Protein AF-A0A962D936-F1 (afdb_monomer_lite)

Foldseek 3Di:
DDDDDDDPPDPPVPPPPPPPPPPPPVQDAAKEKEDADQPPDDFPPVPVVDNWWWKWKDKQRDIDIHTNVDIDMDIPHRQPDKIKIWIDIPPHTDDIDIDHNVVQVARYWYWYQDRVVSDIDIHHDPVVVVPD

Structure (mmCIF, N/CA/C/O backbone):
data_AF-A0A962D936-F1
#
_entry.id   AF-A0A962D936-F1
#
loop_
_atom_site.group_PDB
_atom_site.id
_atom_site.type_symbol
_atom_site.label_atom_id
_atom_site.label_alt_id
_atom_site.label_comp_id
_atom_site.label_asym_id
_atom_site.label_entity_id
_atom_site.label_seq_id
_atom_site.pdbx_PDB_ins_code
_atom_site.Cartn_x
_atom_site.Cartn_y
_atom_site.Cartn_z
_atom_site.occupancy
_atom_site.B_iso_or_equiv
_atom_site.auth_seq_id
_atom_site.auth_comp_id
_atom_site.auth_asym_id
_atom_site.auth_atom_id
_atom_site.pdbx_PDB_model_num
ATOM 1 N N . MET A 1 1 ? 57.117 -52.943 -24.758 1.00 33.81 1 MET A N 1
ATOM 2 C CA . MET A 1 1 ? 57.349 -51.601 -24.177 1.00 33.81 1 MET A CA 1
ATOM 3 C C . MET A 1 1 ? 56.435 -50.606 -24.881 1.00 33.81 1 MET A C 1
ATOM 5 O O . MET A 1 1 ? 56.462 -50.616 -26.096 1.00 33.81 1 MET A O 1
ATOM 9 N N . ARG A 1 2 ? 55.660 -49.818 -24.106 1.00 40.28 2 ARG A N 1
ATOM 10 C CA . ARG A 1 2 ? 55.364 -48.369 -24.265 1.00 40.28 2 ARG A CA 1
ATOM 11 C C . ARG A 1 2 ? 54.929 -47.898 -25.682 1.00 40.28 2 ARG A C 1
ATOM 13 O O . ARG A 1 2 ? 55.669 -48.066 -26.628 1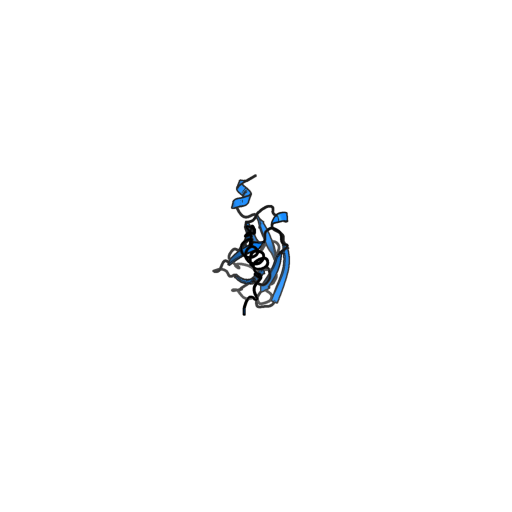.00 40.28 2 ARG A O 1
ATOM 20 N N . VAL A 1 3 ? 53.808 -47.217 -25.925 1.00 44.19 3 VAL A N 1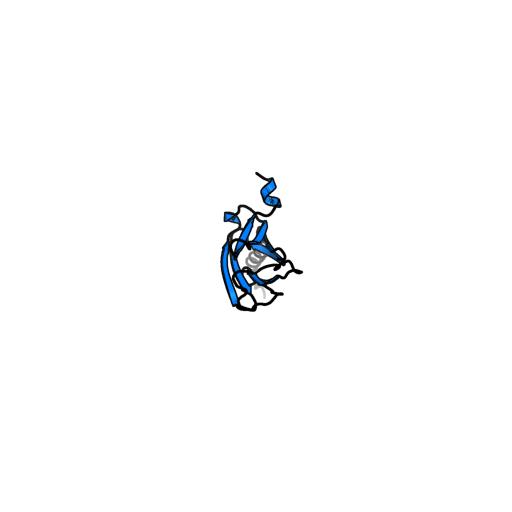
ATOM 21 C CA . VAL A 1 3 ? 53.207 -46.096 -25.185 1.00 44.19 3 VAL A CA 1
ATOM 22 C C . VAL A 1 3 ? 51.729 -45.970 -25.589 1.00 44.19 3 VAL A C 1
ATOM 24 O O . VAL A 1 3 ? 51.406 -45.673 -26.735 1.00 44.19 3 VAL A O 1
ATOM 27 N N . LEU A 1 4 ? 50.841 -46.133 -24.611 1.00 47.59 4 LEU A N 1
ATOM 28 C CA . LEU A 1 4 ? 49.512 -45.526 -24.586 1.00 47.59 4 LEU A CA 1
ATOM 29 C C . LEU A 1 4 ? 49.702 -44.036 -24.257 1.00 47.59 4 LEU A C 1
ATOM 31 O O . LEU A 1 4 ? 50.411 -43.759 -23.290 1.00 47.59 4 LEU A O 1
ATOM 35 N N . ARG A 1 5 ? 49.084 -43.118 -25.017 1.00 47.75 5 ARG A N 1
ATOM 36 C CA . ARG A 1 5 ? 48.588 -41.778 -24.603 1.00 47.75 5 ARG A CA 1
ATOM 37 C C . ARG A 1 5 ? 48.536 -40.831 -25.807 1.00 47.75 5 ARG A C 1
ATOM 39 O O . ARG A 1 5 ? 49.531 -40.208 -26.159 1.00 47.75 5 ARG A O 1
ATOM 46 N N . LYS A 1 6 ? 47.343 -40.640 -26.373 1.00 46.69 6 LYS A N 1
ATOM 47 C CA . LYS A 1 6 ? 46.984 -39.382 -27.042 1.00 46.69 6 LYS A CA 1
ATOM 48 C C . LYS A 1 6 ? 45.801 -38.751 -26.314 1.00 46.69 6 LYS A C 1
ATOM 50 O O . LYS A 1 6 ? 44.644 -39.022 -26.586 1.00 46.69 6 LYS A O 1
ATOM 55 N N . VAL A 1 7 ? 46.195 -38.018 -25.278 1.00 53.75 7 VAL A N 1
ATOM 56 C CA . VAL A 1 7 ? 45.697 -36.708 -24.854 1.00 53.75 7 VAL A CA 1
ATOM 57 C C . VAL A 1 7 ? 44.197 -36.437 -25.071 1.00 53.75 7 VAL A C 1
ATOM 59 O O . VAL A 1 7 ? 43.780 -35.842 -26.060 1.00 53.75 7 VAL A O 1
ATOM 62 N N . PHE A 1 8 ? 43.406 -36.788 -24.058 1.00 47.53 8 PHE A N 1
ATOM 63 C CA . PHE A 1 8 ? 42.166 -36.094 -23.708 1.00 47.53 8 PHE A CA 1
ATOM 64 C C . PHE A 1 8 ? 42.509 -34.654 -23.260 1.00 47.53 8 PHE A C 1
ATOM 66 O O . PHE A 1 8 ? 42.640 -34.398 -22.070 1.00 47.53 8 PHE A O 1
ATOM 73 N N . SER A 1 9 ? 42.697 -33.715 -24.192 1.00 51.12 9 SER A N 1
ATOM 74 C CA . SER A 1 9 ? 42.880 -32.277 -23.880 1.00 51.12 9 SER A CA 1
ATOM 75 C C . SER A 1 9 ? 42.142 -31.382 -24.874 1.00 51.12 9 SER A C 1
ATOM 77 O O . SER A 1 9 ? 42.709 -30.448 -25.425 1.00 51.12 9 SER A O 1
ATOM 79 N N . GLY A 1 10 ? 40.874 -31.685 -25.146 1.00 46.75 10 GLY A N 1
ATOM 80 C CA . GLY A 1 10 ? 40.033 -30.834 -25.999 1.00 46.75 10 GLY A CA 1
ATOM 81 C C . GLY A 1 10 ? 38.679 -30.465 -25.399 1.00 46.75 10 GLY A C 1
ATOM 82 O O . GLY A 1 10 ? 38.027 -29.566 -25.909 1.00 46.75 10 GLY A O 1
ATOM 83 N N . LEU A 1 11 ? 38.249 -31.133 -24.322 1.00 47.03 11 LEU A N 1
ATOM 84 C CA . LEU A 1 11 ? 36.858 -31.069 -23.850 1.00 47.03 11 LEU A CA 1
ATOM 85 C C . LEU A 1 11 ? 36.689 -30.497 -22.433 1.00 47.03 11 LEU A C 1
ATOM 87 O O . LEU A 1 11 ? 35.605 -30.562 -21.869 1.00 47.03 11 LEU A O 1
ATOM 91 N N . VAL A 1 12 ? 37.759 -29.951 -21.848 1.00 48.88 12 VAL A N 1
ATOM 92 C CA . VAL A 1 12 ? 37.726 -29.331 -20.507 1.00 48.88 12 VAL A CA 1
ATOM 93 C C . VAL A 1 12 ? 37.742 -27.798 -20.588 1.00 48.88 12 VAL A C 1
ATOM 95 O O . VAL A 1 12 ? 37.403 -27.125 -19.622 1.00 48.88 12 VAL A O 1
ATOM 98 N N . PHE A 1 13 ? 38.044 -27.218 -21.756 1.00 44.31 13 PHE A N 1
ATOM 99 C CA . PHE A 1 13 ? 38.105 -25.759 -21.916 1.00 44.31 13 PHE A CA 1
ATOM 100 C C . PHE A 1 13 ? 36.760 -25.092 -22.250 1.00 44.31 13 PHE A C 1
ATOM 102 O O . PHE A 1 13 ? 36.647 -23.875 -22.156 1.00 44.31 13 PHE A O 1
ATOM 109 N N . THR A 1 14 ? 35.723 -25.862 -22.588 1.00 47.19 14 THR A N 1
ATOM 110 C CA . THR A 1 14 ? 34.397 -25.332 -22.964 1.00 47.19 14 THR A CA 1
ATOM 111 C C . THR A 1 14 ? 33.375 -25.309 -21.826 1.00 47.19 14 THR A C 1
ATOM 113 O O . THR A 1 14 ? 32.265 -24.831 -22.035 1.00 47.19 14 THR A O 1
ATOM 116 N N . LEU A 1 15 ? 33.722 -25.782 -20.620 1.00 46.81 15 LEU A N 1
ATOM 117 C CA . LEU A 1 15 ? 32.785 -25.841 -19.485 1.00 46.81 15 LEU A CA 1
ATOM 118 C C . LEU A 1 15 ? 32.962 -24.727 -18.436 1.00 46.81 15 LEU A C 1
ATOM 120 O O . LEU A 1 15 ? 32.196 -24.668 -17.481 1.00 46.81 15 LEU A O 1
ATOM 124 N N . LEU A 1 16 ? 33.944 -23.833 -18.599 1.00 45.34 16 LEU A N 1
ATOM 125 C CA . LEU A 1 16 ? 34.343 -22.854 -17.571 1.0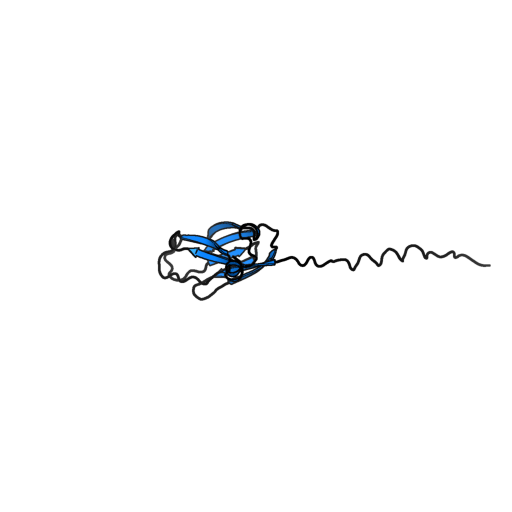0 45.34 16 LEU A CA 1
ATOM 126 C C . LEU A 1 16 ? 33.969 -21.393 -17.891 1.00 45.34 16 LEU A C 1
ATOM 128 O O . LEU A 1 16 ? 34.440 -20.478 -17.226 1.00 45.34 16 LEU A O 1
ATOM 132 N N . LEU A 1 17 ? 33.098 -21.165 -18.881 1.00 49.22 17 LEU A N 1
ATOM 133 C CA . LEU A 1 17 ? 32.670 -19.824 -19.322 1.00 49.22 17 LEU A CA 1
ATOM 134 C C . LEU A 1 17 ? 31.155 -19.563 -19.207 1.00 49.22 17 LEU A C 1
ATOM 136 O O . LEU A 1 17 ? 30.671 -18.557 -19.714 1.00 49.22 17 LEU A O 1
ATOM 140 N N . ILE A 1 18 ? 30.398 -20.420 -18.510 1.00 52.81 18 ILE A N 1
ATOM 141 C CA . ILE A 1 18 ? 28.939 -20.245 -18.312 1.00 52.81 18 ILE A CA 1
ATOM 142 C C . ILE A 1 18 ? 28.603 -19.662 -16.919 1.00 52.81 18 ILE A C 1
ATOM 144 O O . ILE A 1 18 ? 27.442 -19.473 -16.580 1.00 52.81 18 ILE A O 1
ATOM 148 N N . CYS A 1 19 ? 29.597 -19.291 -16.104 1.00 47.78 19 CYS A N 1
ATOM 149 C CA . CYS A 1 19 ? 29.350 -18.873 -14.714 1.00 47.78 19 CYS A CA 1
ATOM 150 C C . CYS A 1 19 ? 29.316 -17.356 -14.449 1.00 47.78 19 CYS A C 1
ATOM 152 O O . CYS A 1 19 ? 29.156 -16.978 -13.295 1.00 47.78 19 CYS A O 1
ATOM 154 N N . CYS A 1 20 ? 29.442 -16.476 -15.452 1.00 46.53 20 CYS A N 1
ATOM 155 C CA . CYS A 1 20 ? 29.573 -15.028 -15.185 1.00 46.53 20 CYS A CA 1
ATOM 156 C C . CYS A 1 20 ? 28.612 -14.107 -15.946 1.00 46.53 20 CYS A C 1
ATOM 158 O O . CYS A 1 20 ? 28.785 -12.895 -15.895 1.00 46.53 20 CYS A O 1
ATOM 160 N N . ASN A 1 21 ? 27.573 -14.639 -16.593 1.00 43.66 21 ASN A N 1
ATOM 161 C CA . ASN A 1 21 ? 26.528 -13.808 -17.198 1.00 43.66 21 ASN A CA 1
ATOM 162 C C . ASN A 1 21 ? 25.213 -13.890 -16.419 1.00 43.66 21 ASN A C 1
ATOM 164 O O . ASN A 1 21 ? 24.135 -13.880 -17.005 1.00 43.66 21 ASN A O 1
ATOM 168 N N . SER A 1 22 ? 25.270 -13.893 -15.086 1.00 48.97 22 SER A N 1
ATOM 169 C CA . SER A 1 22 ? 24.230 -13.188 -14.339 1.00 48.97 22 SER A CA 1
ATOM 170 C C . SER A 1 22 ? 24.474 -11.699 -14.567 1.00 48.97 22 SER A C 1
ATOM 172 O O . SER A 1 22 ? 25.048 -11.004 -13.729 1.00 48.97 22 SER A O 1
ATOM 174 N N . VAL A 1 23 ? 24.092 -11.233 -15.760 1.00 48.91 23 VAL A N 1
ATOM 175 C CA . VAL A 1 23 ? 23.732 -9.839 -15.972 1.00 48.91 23 VAL A CA 1
ATOM 176 C C . VAL A 1 23 ? 22.700 -9.588 -14.887 1.00 48.91 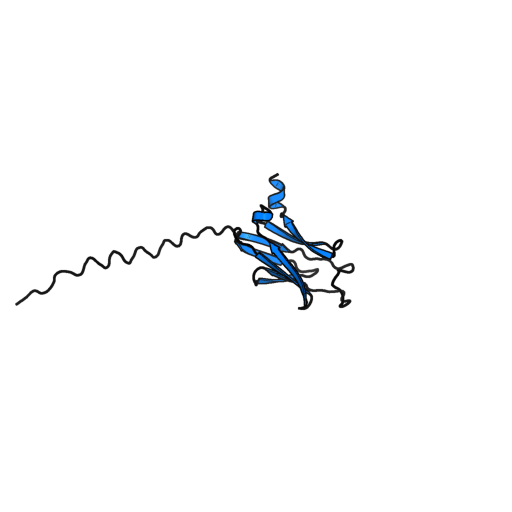23 VAL A C 1
ATOM 178 O O . VAL A 1 23 ? 21.585 -10.100 -14.969 1.00 48.91 23 VAL A O 1
ATOM 181 N N . TYR A 1 24 ? 23.106 -8.910 -13.813 1.00 44.38 24 TYR A N 1
ATOM 182 C CA . TYR A 1 24 ? 22.163 -8.205 -12.969 1.00 44.38 24 TYR A CA 1
ATOM 183 C C . TYR A 1 24 ? 21.425 -7.300 -13.949 1.00 44.38 24 TYR A C 1
ATOM 185 O O . TYR A 1 24 ? 21.930 -6.250 -14.345 1.00 44.38 24 TYR A O 1
ATOM 193 N N . ALA A 1 25 ? 20.272 -7.762 -14.438 1.00 44.09 25 ALA A N 1
ATOM 194 C CA . ALA A 1 25 ? 19.245 -6.842 -14.843 1.00 44.09 25 ALA A CA 1
ATOM 195 C C . ALA A 1 25 ? 19.114 -5.945 -13.618 1.00 44.09 25 ALA A C 1
ATOM 197 O O . ALA A 1 25 ? 18.850 -6.436 -12.519 1.00 44.09 25 ALA A O 1
ATOM 198 N N . ASP A 1 26 ? 19.480 -4.676 -13.775 1.00 52.03 26 ASP A N 1
ATOM 199 C CA . ASP A 1 26 ? 19.128 -3.645 -12.818 1.00 52.03 26 ASP A CA 1
ATOM 200 C C . ASP A 1 26 ? 17.601 -3.646 -12.824 1.00 52.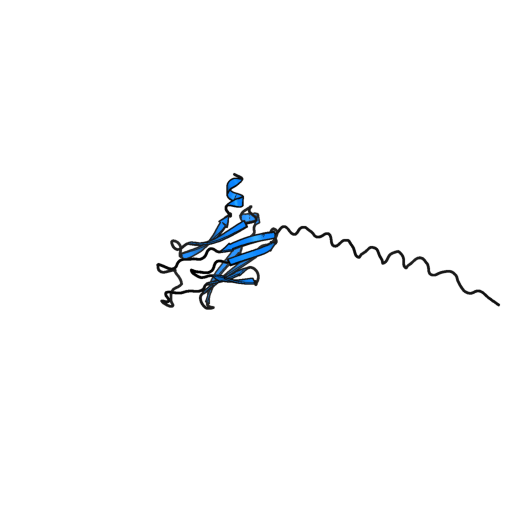03 26 ASP A C 1
ATOM 202 O O . ASP A 1 26 ? 16.964 -2.990 -13.653 1.00 52.03 26 ASP A O 1
ATOM 206 N N . ASP A 1 27 ? 17.027 -4.565 -12.042 1.00 62.47 27 ASP A N 1
ATOM 207 C CA . ASP A 1 27 ? 15.604 -4.785 -11.926 1.00 62.47 27 ASP A CA 1
ATOM 208 C C . ASP A 1 27 ? 15.113 -3.490 -11.324 1.00 62.47 27 ASP A C 1
ATOM 210 O O . ASP A 1 27 ? 15.201 -3.259 -10.117 1.00 62.47 27 ASP A O 1
ATOM 214 N N . LYS A 1 28 ? 14.697 -2.576 -12.201 1.00 87.56 28 LYS A N 1
ATOM 215 C CA . LYS A 1 28 ? 14.213 -1.284 -11.763 1.00 87.56 28 LYS A CA 1
ATOM 216 C C . LYS A 1 28 ? 13.060 -1.588 -10.829 1.00 87.56 28 LYS A C 1
ATOM 218 O O . LYS A 1 28 ? 12.087 -2.247 -11.212 1.00 87.56 28 LYS A O 1
ATOM 223 N N . THR A 1 29 ? 13.208 -1.144 -9.591 1.00 94.19 29 THR A N 1
ATOM 224 C CA . THR A 1 29 ? 12.231 -1.384 -8.542 1.00 94.19 29 THR A CA 1
ATOM 225 C C . THR A 1 29 ? 11.599 -0.079 -8.104 1.00 94.19 29 THR A C 1
ATOM 227 O O . THR A 1 29 ? 12.183 1.001 -8.202 1.00 94.19 29 THR A O 1
ATOM 230 N N . GLY A 1 30 ? 10.360 -0.193 -7.653 1.00 94.44 30 GLY A N 1
ATOM 231 C CA . GLY A 1 30 ? 9.587 0.887 -7.090 1.00 94.44 30 GLY A CA 1
ATOM 232 C C . GLY A 1 30 ? 9.392 0.734 -5.592 1.00 94.44 30 GLY A C 1
ATOM 233 O O . GLY A 1 30 ? 9.798 -0.246 -4.955 1.00 94.44 30 GLY A O 1
ATOM 234 N N . SER A 1 31 ? 8.761 1.749 -5.021 1.00 96.19 31 SER A N 1
ATOM 235 C CA . SER A 1 31 ? 8.346 1.780 -3.626 1.00 96.19 31 SER A CA 1
ATOM 236 C C . SER A 1 31 ? 6.888 2.204 -3.513 1.00 96.19 31 SER A C 1
ATOM 238 O O . SER A 1 31 ? 6.442 3.092 -4.239 1.00 96.19 31 SER A O 1
ATOM 240 N N . VAL A 1 32 ? 6.175 1.601 -2.565 1.00 97.00 32 VAL A N 1
ATOM 241 C CA . VAL A 1 32 ? 4.867 2.076 -2.102 1.00 97.00 32 VAL A CA 1
ATOM 242 C C . VAL A 1 32 ? 5.021 2.509 -0.652 1.00 97.00 32 VAL A C 1
ATOM 244 O O . VAL A 1 32 ? 5.410 1.711 0.203 1.00 97.00 32 VAL A O 1
ATOM 247 N N . TYR A 1 33 ? 4.744 3.776 -0.388 1.00 95.38 33 TYR A N 1
ATOM 248 C CA . TYR A 1 33 ? 4.705 4.363 0.944 1.00 95.38 33 TYR A CA 1
ATOM 249 C C . TYR A 1 33 ? 3.265 4.354 1.436 1.00 95.38 33 TYR A C 1
ATOM 251 O O . TYR A 1 33 ? 2.346 4.587 0.656 1.00 95.38 33 TYR A O 1
ATOM 259 N N . VAL A 1 34 ? 3.066 4.078 2.714 1.00 93.75 34 VAL A N 1
ATOM 260 C CA . VAL A 1 34 ? 1.749 4.068 3.343 1.00 93.75 34 VAL A CA 1
ATOM 261 C C . VAL A 1 34 ? 1.809 5.016 4.525 1.00 93.75 34 VAL A C 1
ATOM 263 O O . VAL A 1 34 ? 2.578 4.791 5.463 1.00 93.75 34 VAL A O 1
ATOM 266 N N . SER A 1 35 ? 1.032 6.092 4.457 1.00 84.38 35 SER A N 1
ATOM 267 C CA . SER A 1 35 ? 0.978 7.079 5.531 1.00 84.38 35 SER A CA 1
ATOM 268 C C . SER A 1 35 ? 0.309 6.480 6.763 1.00 84.38 35 SER A C 1
ATOM 270 O O . SER A 1 35 ? -0.687 5.759 6.654 1.00 84.38 35 SER A O 1
ATOM 272 N N . LYS A 1 36 ? 0.814 6.840 7.947 1.00 81.69 36 LYS A N 1
ATOM 273 C CA . LYS A 1 36 ? 0.032 6.711 9.178 1.00 81.69 36 LYS A CA 1
ATOM 274 C C . LYS A 1 36 ? -1.294 7.453 8.998 1.00 81.69 36 LYS A C 1
ATOM 276 O O . LYS A 1 36 ? -1.329 8.533 8.407 1.00 81.69 36 LYS A O 1
ATOM 281 N N . PHE A 1 37 ? -2.370 6.866 9.487 1.00 71.81 37 PHE A N 1
ATOM 282 C CA . PHE A 1 37 ? -3.710 7.433 9.380 1.00 71.81 37 PHE A CA 1
ATOM 283 C C . PHE A 1 37 ? -4.158 7.877 10.776 1.00 71.81 37 PHE A C 1
ATOM 285 O O . PHE A 1 37 ? -3.868 7.196 11.755 1.00 71.81 37 PHE A O 1
ATOM 292 N N . ASP A 1 38 ? -4.890 8.979 10.894 1.00 64.56 38 ASP A N 1
ATOM 293 C CA . ASP A 1 38 ? -5.455 9.404 12.177 1.00 64.56 38 ASP A CA 1
ATOM 294 C C . ASP A 1 38 ? -6.966 9.134 12.174 1.00 64.56 38 ASP A C 1
ATOM 296 O O . ASP A 1 38 ? -7.727 9.896 11.587 1.00 64.56 38 ASP A O 1
ATOM 300 N N . ILE A 1 39 ? -7.420 8.024 12.781 1.00 59.72 39 ILE A N 1
ATOM 301 C CA . ILE A 1 39 ? -8.866 7.770 12.947 1.00 59.72 39 ILE A CA 1
ATOM 302 C C . ILE A 1 39 ? -9.359 8.662 14.085 1.00 59.72 39 ILE A C 1
ATOM 304 O O . ILE A 1 39 ? -9.496 8.217 15.224 1.00 59.72 39 ILE A O 1
ATOM 308 N N . ASN A 1 40 ? -9.670 9.915 13.772 1.00 56.38 40 ASN A N 1
ATOM 309 C CA . ASN A 1 40 ? -10.464 10.746 14.675 1.00 56.38 40 ASN A CA 1
ATOM 310 C C . ASN A 1 40 ? -11.972 10.578 14.436 1.00 56.38 40 ASN A C 1
ATOM 312 O O . ASN A 1 40 ? -12.762 10.832 15.344 1.00 56.38 40 ASN A O 1
ATOM 316 N N . THR A 1 41 ? -12.397 10.057 13.280 1.00 51.97 41 THR A N 1
ATOM 317 C CA . THR A 1 41 ? -13.823 9.918 12.952 1.00 51.97 41 THR A CA 1
ATOM 318 C C . THR A 1 41 ? -14.081 8.778 11.969 1.00 51.97 41 THR A C 1
ATOM 320 O O . THR A 1 41 ? -13.548 8.769 10.872 1.00 51.97 41 THR A O 1
ATOM 323 N N . SER A 1 42 ? -14.906 7.810 12.387 1.00 53.78 42 SER A N 1
ATOM 324 C CA . SER A 1 42 ? -15.691 6.876 11.554 1.00 53.78 42 SER A CA 1
ATOM 325 C C . SER A 1 42 ? -15.163 6.563 10.142 1.00 53.78 42 SER A C 1
ATOM 327 O O . SER A 1 42 ? -15.432 7.287 9.188 1.00 53.78 42 SER A O 1
ATOM 329 N N . TRP A 1 43 ? -14.523 5.407 9.985 1.00 64.81 43 TRP A N 1
ATOM 330 C CA . TRP A 1 43 ? -14.168 4.838 8.686 1.00 64.81 43 TRP A CA 1
ATOM 331 C C . TRP A 1 43 ? -15.132 3.682 8.339 1.00 64.81 43 TRP A C 1
ATOM 333 O O . TRP A 1 43 ? -15.701 3.044 9.232 1.00 64.81 43 TRP A O 1
ATOM 343 N N . LYS A 1 44 ? -15.352 3.417 7.044 1.00 57.19 44 LYS A N 1
ATOM 344 C CA . LYS A 1 44 ? -16.477 2.602 6.515 1.00 57.19 44 LYS A CA 1
ATOM 345 C C . LYS A 1 44 ? -16.578 1.174 7.080 1.00 57.19 44 LYS A C 1
ATOM 347 O O . LYS A 1 44 ? -17.657 0.589 7.077 1.00 57.19 44 LYS A O 1
ATOM 352 N N . GLY A 1 45 ? -15.475 0.605 7.565 1.00 53.62 45 GLY A N 1
ATOM 353 C CA . GLY A 1 45 ? -15.445 -0.739 8.140 1.00 53.62 45 GLY A CA 1
ATOM 354 C C . GLY A 1 45 ? -15.344 -0.785 9.664 1.00 53.62 45 GLY A C 1
ATOM 355 O O . GLY A 1 45 ? -15.136 -1.882 10.186 1.00 53.62 45 GLY A O 1
ATOM 356 N N . ASN A 1 46 ? -15.497 0.337 10.389 1.00 60.97 46 ASN A N 1
ATOM 357 C CA . ASN A 1 46 ? -15.496 0.357 11.861 1.00 60.97 46 ASN A CA 1
ATOM 358 C C . ASN A 1 46 ? -16.783 -0.248 12.444 1.00 60.97 46 ASN A C 1
ATOM 360 O O . ASN A 1 46 ? -17.453 0.334 13.292 1.00 60.97 46 ASN A O 1
ATOM 364 N N . GLN A 1 47 ? -17.141 -1.442 11.980 1.00 55.31 47 GLN A N 1
ATOM 365 C CA . GLN A 1 47 ? -18.216 -2.257 12.531 1.00 55.31 47 GLN A CA 1
ATOM 366 C C . GLN A 1 47 ? -17.882 -2.732 13.954 1.00 55.31 47 GLN A C 1
ATOM 368 O O . GLN A 1 47 ? -18.758 -3.236 14.647 1.00 55.31 47 GLN A O 1
ATOM 373 N N . THR A 1 48 ? -16.626 -2.588 14.392 1.00 57.06 48 THR A N 1
ATOM 374 C CA . THR A 1 48 ? -16.140 -3.025 15.705 1.00 57.06 48 THR A CA 1
ATOM 375 C C . THR A 1 48 ? -16.249 -1.945 16.783 1.00 57.06 48 THR A C 1
ATOM 377 O O . THR A 1 48 ? -16.117 -2.265 17.962 1.00 57.06 48 THR A O 1
ATOM 380 N N . GLY A 1 49 ? -16.492 -0.679 16.414 1.00 57.09 49 GLY A N 1
ATOM 381 C CA . GLY A 1 49 ? -16.624 0.442 17.353 1.00 57.09 49 GLY A CA 1
ATOM 382 C C . GLY A 1 49 ? -15.331 0.807 18.093 1.00 57.09 49 GLY A C 1
ATOM 383 O O . GLY A 1 49 ? -15.371 1.543 19.082 1.00 57.09 49 GLY A O 1
ATOM 384 N N . LYS A 1 50 ? -14.176 0.296 17.652 1.00 59.97 50 LYS A N 1
ATOM 385 C CA . LYS A 1 50 ? -12.890 0.529 18.317 1.00 59.97 50 LYS A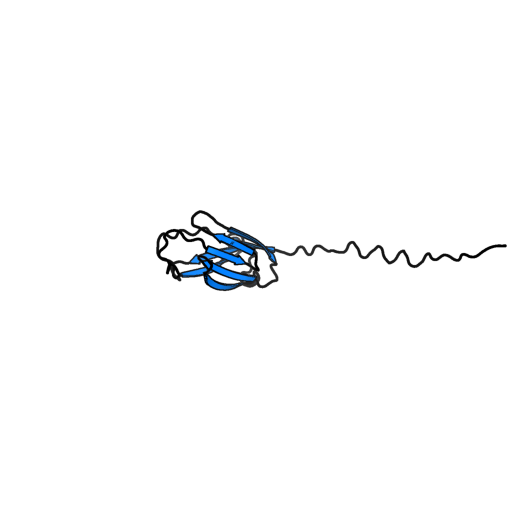 CA 1
ATOM 386 C C . LYS A 1 50 ? -12.295 1.871 17.901 1.00 59.97 50 LYS A C 1
ATOM 388 O O . LYS A 1 50 ? -12.332 2.250 16.731 1.00 59.97 50 LYS A O 1
ATOM 393 N N . LYS A 1 51 ? -11.730 2.576 18.888 1.00 60.88 51 LYS A N 1
ATOM 394 C CA . LYS A 1 51 ? -11.027 3.858 18.707 1.00 60.88 51 LYS A CA 1
ATOM 395 C C . LYS A 1 51 ? -9.619 3.684 18.139 1.00 60.88 51 LYS A C 1
ATOM 397 O O . LYS A 1 51 ? -9.125 4.569 17.458 1.00 60.88 51 LYS A O 1
ATOM 402 N N . GLU A 1 52 ? -8.992 2.540 18.397 1.00 66.00 52 GLU A N 1
ATOM 403 C CA . GLU A 1 52 ? -7.670 2.202 17.877 1.00 66.00 52 GLU A CA 1
ATOM 404 C C . GLU A 1 52 ? -7.811 1.009 16.940 1.00 66.00 52 GLU A C 1
ATOM 406 O O . GLU A 1 52 ? -8.359 -0.028 17.310 1.00 66.00 52 GLU A O 1
ATOM 411 N N . SER A 1 53 ? -7.380 1.185 15.697 1.00 74.19 53 SER A N 1
ATOM 412 C CA . SER A 1 53 ? -7.430 0.163 14.654 1.00 74.19 53 SER A CA 1
ATOM 413 C C . SER A 1 53 ? -6.028 -0.020 14.085 1.00 74.19 53 SER A C 1
ATOM 415 O O . SER A 1 53 ? -5.241 0.924 14.058 1.00 74.19 53 SER A O 1
ATOM 417 N N . VAL A 1 54 ? -5.701 -1.238 13.657 1.00 85.88 54 VAL A N 1
ATOM 418 C CA . VAL A 1 54 ? -4.427 -1.553 12.998 1.00 85.88 54 VAL A CA 1
ATOM 419 C C . VAL A 1 54 ? -4.739 -2.205 11.665 1.00 85.88 54 VAL A C 1
ATOM 421 O O . VAL A 1 54 ? -5.203 -3.345 11.637 1.00 85.88 54 VAL A O 1
ATOM 424 N N . PHE A 1 55 ? -4.486 -1.496 10.567 1.00 88.69 55 PHE A N 1
ATOM 425 C CA . PHE A 1 55 ? -4.630 -2.087 9.240 1.00 88.69 55 PHE A CA 1
ATOM 426 C C . PHE A 1 55 ? -3.438 -2.982 8.935 1.00 88.69 55 PHE A C 1
ATOM 428 O O . PHE A 1 55 ? -2.301 -2.687 9.304 1.00 88.69 55 PHE A O 1
ATOM 435 N N . GLU A 1 56 ? -3.702 -4.062 8.218 1.00 93.19 56 GLU A N 1
ATOM 436 C CA . GLU A 1 56 ? -2.685 -4.939 7.660 1.00 93.19 56 GLU A CA 1
ATOM 437 C C . GLU A 1 56 ? -2.739 -4.798 6.144 1.00 93.19 56 GLU A C 1
ATOM 439 O O . GLU A 1 56 ? -3.714 -5.190 5.498 1.00 93.19 56 GLU A O 1
ATOM 444 N N . ILE A 1 57 ? -1.692 -4.205 5.584 1.00 95.50 57 ILE A N 1
ATOM 445 C CA . ILE A 1 57 ? -1.535 -4.029 4.146 1.00 95.50 57 ILE A CA 1
ATOM 446 C C . ILE A 1 57 ? -0.620 -5.136 3.653 1.00 95.50 57 ILE A C 1
ATOM 448 O O . ILE A 1 57 ? 0.508 -5.264 4.126 1.00 95.50 57 ILE A O 1
ATOM 452 N N . THR A 1 58 ? -1.095 -5.930 2.702 1.00 97.62 58 THR A N 1
ATOM 453 C CA . THR A 1 58 ? -0.295 -6.942 2.018 1.00 97.62 58 THR A CA 1
ATOM 454 C C . THR A 1 58 ? -0.035 -6.504 0.582 1.00 97.62 58 THR A C 1
ATOM 456 O O . THR A 1 58 ? -0.992 -6.300 -0.163 1.00 97.62 58 THR A O 1
ATOM 459 N N . ILE A 1 59 ? 1.233 -6.423 0.169 1.00 97.75 59 ILE A N 1
ATOM 460 C CA . ILE A 1 59 ? 1.628 -6.229 -1.234 1.00 97.75 59 ILE A CA 1
ATOM 461 C C . ILE A 1 59 ? 2.455 -7.428 -1.686 1.00 97.75 59 ILE A C 1
ATOM 463 O O . ILE A 1 59 ? 3.513 -7.706 -1.128 1.00 97.75 59 ILE A O 1
ATOM 467 N N . ASN A 1 60 ? 1.968 -8.160 -2.693 1.00 96.00 60 ASN A N 1
ATOM 468 C CA . ASN A 1 60 ? 2.631 -9.358 -3.237 1.00 96.00 60 ASN A CA 1
ATOM 469 C C . ASN A 1 60 ? 3.061 -10.394 -2.170 1.00 96.00 60 ASN A C 1
ATOM 471 O O . ASN A 1 60 ? 4.060 -11.089 -2.335 1.00 96.00 60 ASN A O 1
ATOM 475 N N . GLY A 1 61 ? 2.307 -10.500 -1.074 1.00 93.94 61 GLY A N 1
ATOM 476 C CA . GLY A 1 61 ? 2.579 -11.426 0.030 1.00 93.94 61 GLY A CA 1
ATOM 477 C C . GLY A 1 61 ? 3.381 -10.832 1.194 1.00 93.94 61 GLY A C 1
ATOM 478 O O . GLY A 1 61 ? 3.275 -11.352 2.304 1.00 93.94 61 GLY A O 1
ATOM 479 N N . GLU A 1 62 ? 4.099 -9.718 1.012 1.00 96.94 62 GLU A N 1
ATOM 480 C CA . GLU A 1 62 ? 4.699 -8.986 2.137 1.00 96.94 62 GLU A CA 1
ATOM 481 C C . GLU A 1 62 ? 3.595 -8.237 2.885 1.00 96.94 62 GLU A C 1
ATOM 483 O O . GLU A 1 62 ? 2.831 -7.506 2.263 1.00 96.94 62 GLU A O 1
ATOM 488 N N . THR A 1 63 ? 3.500 -8.407 4.206 1.00 97.06 63 THR A N 1
ATOM 489 C CA . THR A 1 63 ? 2.466 -7.761 5.032 1.00 97.06 63 THR A CA 1
ATOM 490 C C . THR A 1 63 ? 3.083 -6.794 6.029 1.00 97.06 63 THR A C 1
ATOM 492 O O . THR A 1 63 ? 4.029 -7.149 6.732 1.00 97.06 63 THR A O 1
ATOM 495 N N . LYS A 1 64 ? 2.525 -5.584 6.124 1.00 95.81 64 LYS A N 1
ATOM 496 C CA . LYS A 1 64 ? 2.914 -4.564 7.107 1.00 95.81 64 LYS A CA 1
ATOM 497 C C . LYS A 1 64 ? 1.700 -4.031 7.845 1.00 95.81 64 LYS A C 1
ATOM 499 O O . LYS A 1 64 ? 0.608 -3.944 7.288 1.00 95.81 64 LYS A O 1
ATOM 504 N N . LYS A 1 65 ? 1.921 -3.679 9.109 1.00 92.69 65 LYS A N 1
ATOM 505 C CA . LYS A 1 65 ? 0.916 -3.080 9.984 1.00 92.69 65 LYS A CA 1
ATOM 506 C C . LYS A 1 65 ? 1.004 -1.564 9.908 1.00 92.69 65 LYS A C 1
ATOM 508 O O . LYS A 1 65 ? 2.108 -1.033 9.929 1.00 92.69 65 LYS A O 1
ATOM 513 N N . ILE A 1 66 ? -0.149 -0.910 9.856 1.00 89.81 66 ILE A N 1
ATOM 514 C CA . ILE A 1 66 ? -0.302 0.547 9.836 1.00 89.81 66 ILE A CA 1
ATOM 515 C C . ILE A 1 66 ? -1.200 0.938 10.996 1.00 89.81 66 ILE A C 1
ATOM 517 O O . ILE A 1 66 ? -2.220 0.286 11.242 1.00 89.81 66 ILE A O 1
ATOM 521 N N . SER A 1 67 ? -0.842 2.007 11.692 1.00 85.25 67 SER A N 1
ATOM 522 C CA . SER A 1 67 ? -1.651 2.604 12.756 1.00 85.25 67 SER A CA 1
ATOM 523 C C . SER A 1 67 ? -1.470 4.125 12.762 1.00 85.25 67 SER A C 1
ATOM 525 O O . SER A 1 67 ? -0.741 4.674 11.936 1.00 85.25 67 SER A O 1
ATOM 527 N N . LYS A 1 68 ? -2.091 4.810 13.727 1.00 81.50 68 LYS A N 1
ATOM 528 C CA . LYS A 1 68 ? -1.899 6.252 13.963 1.00 81.50 68 LYS A CA 1
ATOM 529 C C . LYS A 1 68 ? -0.456 6.659 14.263 1.00 81.50 68 LYS A C 1
ATOM 531 O O . LYS A 1 68 ? -0.067 7.796 14.005 1.00 81.50 68 LYS A O 1
ATOM 536 N N . ASP A 1 69 ? 0.344 5.714 14.746 1.00 83.75 69 ASP A N 1
ATOM 537 C CA . ASP A 1 69 ? 1.726 5.938 15.167 1.00 83.75 69 ASP A CA 1
ATOM 538 C C . ASP A 1 69 ? 2.739 5.238 14.251 1.00 83.75 69 ASP A C 1
ATOM 540 O O . ASP A 1 69 ? 3.943 5.362 14.464 1.00 83.75 69 ASP A O 1
ATOM 544 N N . LEU A 1 70 ? 2.266 4.496 13.244 1.00 86.50 70 LEU A N 1
ATOM 545 C CA . LEU A 1 70 ? 3.100 3.617 12.433 1.00 86.50 70 LEU A CA 1
ATOM 546 C C . LEU A 1 70 ? 2.791 3.777 10.947 1.00 86.50 70 LEU A C 1
ATOM 548 O O . LEU A 1 70 ? 1.710 3.410 10.483 1.00 86.50 70 LEU A O 1
ATOM 552 N N . ASP A 1 71 ? 3.770 4.295 10.213 1.00 90.31 71 ASP A N 1
ATOM 553 C CA . ASP A 1 71 ? 3.816 4.271 8.759 1.00 90.31 71 ASP A CA 1
ATOM 554 C C . ASP A 1 71 ? 4.422 2.955 8.250 1.00 90.31 71 ASP A C 1
ATOM 556 O O . ASP A 1 71 ? 4.978 2.148 9.002 1.00 90.31 71 ASP A O 1
ATOM 560 N N . ALA A 1 72 ? 4.323 2.718 6.943 1.00 94.00 72 ALA A N 1
ATOM 561 C CA . ALA A 1 72 ? 5.057 1.623 6.329 1.00 94.00 72 ALA A CA 1
ATOM 562 C C . ALA A 1 72 ? 5.546 1.948 4.930 1.00 94.00 72 ALA A C 1
ATOM 564 O O . ALA A 1 72 ? 5.056 2.834 4.233 1.00 94.00 72 ALA A O 1
ATOM 565 N N . ARG A 1 73 ? 6.510 1.143 4.495 1.00 96.12 73 ARG A N 1
ATOM 566 C CA . ARG A 1 73 ? 7.071 1.214 3.158 1.00 96.12 73 ARG A CA 1
ATOM 567 C C . ARG A 1 73 ? 7.327 -0.182 2.615 1.00 96.12 73 ARG A C 1
ATOM 569 O O . ARG A 1 73 ? 7.983 -0.992 3.273 1.00 96.12 73 ARG A O 1
ATOM 576 N N . PHE A 1 74 ? 6.851 -0.423 1.403 1.00 97.00 74 PHE A N 1
ATOM 577 C CA . PHE A 1 74 ? 7.176 -1.581 0.579 1.00 97.00 74 PHE A CA 1
ATOM 578 C C . PHE A 1 74 ? 8.210 -1.152 -0.458 1.00 97.00 74 PHE A C 1
ATOM 580 O O . PHE A 1 74 ? 8.049 -0.113 -1.099 1.00 97.00 74 PHE A O 1
ATOM 587 N N . THR A 1 75 ? 9.282 -1.921 -0.603 1.00 95.62 75 THR A N 1
ATOM 588 C CA . THR A 1 75 ? 10.412 -1.614 -1.494 1.00 95.62 75 THR A CA 1
ATOM 589 C C . THR A 1 75 ? 10.791 -2.837 -2.309 1.00 95.62 75 THR A C 1
ATOM 591 O O . THR A 1 75 ? 10.404 -3.947 -1.963 1.00 95.62 75 THR A O 1
ATOM 594 N N . GLY A 1 76 ? 11.583 -2.655 -3.366 1.00 94.50 76 GLY A N 1
ATOM 595 C CA . GLY A 1 76 ? 12.023 -3.785 -4.187 1.00 94.50 76 GLY A CA 1
ATOM 596 C C . GLY A 1 76 ? 10.902 -4.356 -5.059 1.00 94.50 76 GLY A C 1
ATOM 597 O O . GLY A 1 76 ? 10.982 -5.494 -5.506 1.00 94.50 76 GLY A O 1
ATOM 598 N N . LEU A 1 77 ? 9.841 -3.579 -5.292 1.00 95.75 77 LEU A N 1
ATOM 599 C CA . LEU A 1 77 ? 8.701 -3.994 -6.101 1.00 95.75 77 LEU A CA 1
ATOM 600 C C . LEU A 1 77 ? 9.062 -3.856 -7.591 1.00 95.75 77 LEU A C 1
ATOM 602 O O . LEU A 1 77 ? 9.358 -2.740 -8.011 1.00 95.75 77 LEU A O 1
ATOM 606 N N . PRO A 1 78 ? 9.059 -4.928 -8.405 1.00 95.12 78 PRO A N 1
ATOM 607 C CA . PRO A 1 78 ? 9.475 -4.830 -9.809 1.00 95.12 78 PRO A CA 1
ATOM 608 C C . PRO A 1 78 ? 8.598 -3.876 -10.631 1.00 95.12 78 PRO A C 1
ATOM 610 O O . PRO A 1 78 ? 7.391 -4.076 -10.701 1.00 95.12 78 PRO A O 1
ATOM 613 N N . LEU A 1 79 ? 9.186 -2.877 -11.301 1.00 94.38 79 LEU A N 1
ATOM 614 C CA . LEU A 1 79 ? 8.413 -1.856 -12.033 1.00 94.38 79 LEU A CA 1
ATOM 615 C C . LEU A 1 79 ? 7.621 -2.405 -13.230 1.00 94.38 79 LEU A C 1
ATOM 617 O O . LEU A 1 79 ? 6.625 -1.813 -13.629 1.00 94.38 79 LEU A O 1
ATOM 621 N N . ASN A 1 80 ? 8.066 -3.521 -13.805 1.00 93.31 80 ASN A N 1
ATOM 622 C CA . ASN A 1 80 ? 7.491 -4.153 -14.994 1.00 93.31 80 ASN A CA 1
ATOM 623 C C . ASN A 1 80 ? 6.454 -5.240 -14.668 1.00 93.31 80 ASN A C 1
ATOM 625 O O . ASN A 1 80 ? 6.152 -6.082 -15.517 1.00 93.31 80 ASN A O 1
ATOM 629 N N . LYS A 1 81 ? 5.955 -5.288 -13.429 1.00 94.56 81 LYS A N 1
ATOM 630 C CA . LYS A 1 81 ? 4.972 -6.281 -12.994 1.00 94.56 81 LYS A CA 1
ATOM 631 C C . LYS A 1 81 ? 3.718 -5.615 -12.451 1.00 94.56 81 LYS A C 1
ATOM 633 O O . LYS A 1 81 ? 3.725 -4.491 -11.958 1.00 94.56 81 LYS A O 1
ATOM 638 N N . LYS A 1 82 ? 2.628 -6.374 -12.518 1.00 97.31 82 LYS A N 1
ATOM 639 C CA . LYS A 1 82 ? 1.397 -6.073 -11.799 1.00 97.31 82 LYS A CA 1
ATOM 640 C C . LYS A 1 82 ? 1.534 -6.560 -10.357 1.00 97.31 82 LYS A C 1
ATOM 642 O O . LYS A 1 82 ? 1.989 -7.678 -10.109 1.00 97.31 82 LYS A O 1
ATOM 647 N N . HIS A 1 83 ? 1.128 -5.722 -9.421 1.00 97.62 83 HIS A N 1
ATOM 648 C CA . HIS A 1 83 ? 1.160 -5.973 -7.989 1.00 97.62 83 HIS A CA 1
ATOM 649 C C . HIS A 1 83 ? -0.255 -6.142 -7.458 1.00 97.62 83 HIS A C 1
ATOM 651 O O . HIS A 1 83 ? -1.188 -5.509 -7.949 1.00 97.62 83 HIS A O 1
ATOM 657 N N . THR A 1 84 ? -0.404 -6.989 -6.444 1.00 97.75 84 THR A N 1
ATOM 658 C CA . THR A 1 84 ? -1.670 -7.182 -5.728 1.00 97.75 84 THR A CA 1
ATOM 659 C C . THR A 1 84 ? -1.579 -6.503 -4.378 1.00 97.75 84 THR A C 1
ATOM 661 O O . THR A 1 84 ? -0.623 -6.754 -3.642 1.00 97.75 84 THR A O 1
ATOM 664 N N . VAL A 1 85 ? -2.581 -5.694 -4.051 1.00 97.50 85 VAL A N 1
ATOM 665 C CA . VAL A 1 85 ? -2.764 -5.084 -2.736 1.00 97.50 85 VAL A CA 1
ATOM 666 C C . VAL A 1 85 ? -3.964 -5.738 -2.070 1.00 97.50 85 VAL A C 1
ATOM 668 O O . VAL A 1 85 ? -5.015 -5.931 -2.687 1.00 97.50 85 VAL A O 1
ATOM 671 N N . VAL A 1 86 ? -3.804 -6.096 -0.803 1.00 96.00 86 VAL A N 1
ATOM 672 C CA . VAL A 1 86 ? -4.899 -6.537 0.060 1.00 96.00 86 VAL A CA 1
ATOM 673 C C . VAL A 1 86 ? -4.848 -5.713 1.328 1.00 96.00 86 VAL A C 1
ATOM 675 O O . VAL A 1 86 ? -3.818 -5.675 2.000 1.00 96.00 86 VAL A O 1
ATOM 678 N N . VAL A 1 87 ? -5.964 -5.084 1.666 1.00 92.62 87 VAL A N 1
ATOM 679 C CA . VAL A 1 87 ? -6.125 -4.328 2.901 1.00 92.62 87 VAL A CA 1
ATOM 680 C C . VAL A 1 87 ? -7.018 -5.125 3.832 1.00 92.62 87 VAL A C 1
ATOM 682 O O . VAL A 1 87 ? -8.149 -5.483 3.485 1.00 92.62 87 VAL A O 1
ATOM 685 N N . ARG A 1 88 ? -6.511 -5.419 5.024 1.00 90.94 88 ARG A N 1
ATOM 686 C CA . ARG A 1 88 ? -7.279 -6.039 6.099 1.00 90.94 88 ARG A CA 1
ATOM 687 C C . ARG A 1 88 ? -7.366 -5.100 7.284 1.00 90.94 88 ARG A C 1
ATOM 689 O O . ARG A 1 88 ? -6.453 -4.319 7.540 1.00 90.94 88 ARG A O 1
ATOM 696 N N . LEU A 1 89 ? -8.438 -5.246 8.043 1.00 85.12 89 LEU A N 1
ATOM 697 C CA . LEU A 1 89 ? -8.491 -4.762 9.405 1.00 85.12 89 LEU A CA 1
ATOM 698 C C . LEU A 1 89 ? -8.797 -5.916 10.345 1.00 85.12 89 LEU A C 1
ATOM 700 O O . LEU A 1 89 ? -9.785 -6.618 10.143 1.00 85.12 89 LEU A O 1
ATOM 704 N N . GLU A 1 90 ? -7.990 -6.058 11.399 1.00 81.00 90 GLU A N 1
ATOM 705 C CA . GLU A 1 90 ? -8.210 -7.063 12.449 1.00 81.00 90 GLU A CA 1
ATOM 706 C C . GLU A 1 90 ? -8.440 -8.468 11.852 1.00 81.00 90 GLU A C 1
ATOM 708 O O . GLU A 1 90 ? -9.329 -9.210 12.261 1.00 81.00 90 GLU A O 1
ATOM 713 N N . GLY A 1 91 ? -7.670 -8.811 10.813 1.00 83.62 91 GLY A N 1
ATOM 714 C CA . GLY A 1 91 ? -7.776 -10.077 10.083 1.00 83.62 91 GLY A CA 1
ATOM 715 C C . GLY A 1 91 ? -8.913 -10.165 9.054 1.00 83.62 91 GLY A C 1
ATOM 716 O O . GLY A 1 91 ? -8.898 -11.070 8.217 1.00 83.62 91 GLY A O 1
ATOM 717 N N . LYS A 1 92 ? -9.868 -9.228 9.032 1.00 85.38 92 LYS A N 1
ATOM 718 C CA . LYS A 1 92 ? -10.953 -9.186 8.038 1.00 85.38 92 LYS A CA 1
ATOM 719 C C . LYS A 1 92 ? -10.513 -8.426 6.788 1.00 85.38 92 LYS A C 1
ATOM 721 O O . LYS A 1 92 ? -10.082 -7.281 6.877 1.00 85.38 92 LYS A O 1
ATOM 726 N N . ALA A 1 93 ? -10.653 -9.045 5.616 1.00 87.31 93 ALA A N 1
ATOM 727 C CA . ALA A 1 93 ? -10.412 -8.369 4.343 1.00 87.31 93 ALA A CA 1
ATOM 728 C C . ALA A 1 93 ? -11.438 -7.252 4.117 1.00 87.31 93 ALA A C 1
ATOM 730 O O . ALA A 1 93 ? -12.642 -7.476 4.247 1.00 87.31 93 ALA A O 1
ATOM 731 N N . LEU A 1 94 ? -10.938 -6.060 3.798 1.00 86.06 94 LEU A N 1
ATOM 732 C CA . LEU A 1 94 ? -11.740 -4.882 3.479 1.00 86.06 94 LEU A CA 1
ATOM 733 C C . LEU A 1 94 ? -11.747 -4.622 1.979 1.00 86.06 94 LEU A C 1
ATOM 735 O O . LEU A 1 94 ? -12.805 -4.437 1.390 1.00 86.06 94 LEU A O 1
ATOM 739 N N . GLU A 1 95 ? -10.560 -4.626 1.377 1.00 89.50 95 GLU A N 1
ATOM 740 C CA . GLU A 1 95 ? -10.371 -4.235 -0.012 1.00 89.50 95 GLU A CA 1
ATOM 741 C C . GLU A 1 95 ? -9.235 -5.040 -0.643 1.00 89.50 95 GLU A C 1
ATOM 743 O O . GLU A 1 95 ? -8.263 -5.416 0.022 1.00 89.50 95 GLU A O 1
ATOM 748 N N . SER A 1 96 ? -9.354 -5.308 -1.941 1.00 93.88 96 SER A N 1
ATOM 749 C CA . SER A 1 96 ? -8.255 -5.825 -2.741 1.00 93.88 96 SER A CA 1
ATOM 750 C C . SER A 1 96 ? -8.322 -5.261 -4.147 1.00 93.88 96 SER A C 1
ATOM 752 O O . SER A 1 96 ? -9.380 -5.243 -4.773 1.00 93.88 96 SER A O 1
ATOM 754 N N . PHE A 1 97 ? -7.173 -4.821 -4.639 1.00 95.56 97 PHE A N 1
ATOM 755 C CA . PHE A 1 97 ? -7.027 -4.285 -5.981 1.00 95.56 97 PHE A CA 1
ATOM 756 C C . PHE A 1 97 ? -5.623 -4.573 -6.506 1.00 95.56 97 PHE A C 1
ATOM 758 O O . PHE A 1 97 ? -4.744 -5.070 -5.796 1.00 95.56 97 PHE A O 1
ATOM 765 N N . PHE A 1 98 ? -5.413 -4.255 -7.777 1.00 96.88 98 PHE A N 1
ATOM 766 C CA . PHE A 1 98 ? -4.122 -4.398 -8.424 1.00 96.88 98 PHE A CA 1
ATOM 767 C C . PHE A 1 98 ? -3.609 -3.055 -8.922 1.00 96.88 98 PHE A C 1
ATOM 769 O O . PHE A 1 98 ? -4.404 -2.191 -9.283 1.00 96.88 98 PHE A O 1
ATOM 776 N N . PHE A 1 99 ? -2.291 -2.922 -9.027 1.00 96.94 99 PHE A N 1
ATOM 777 C CA . PHE A 1 99 ? -1.658 -1.776 -9.677 1.00 96.94 99 PHE A CA 1
ATOM 778 C C . PHE A 1 99 ? -0.424 -2.203 -10.469 1.00 96.94 99 PHE A C 1
ATOM 780 O O . PHE A 1 99 ? 0.179 -3.237 -10.179 1.00 96.94 99 PHE A O 1
ATOM 787 N N . SER A 1 100 ? -0.022 -1.399 -11.445 1.00 96.06 100 SER A N 1
ATOM 788 C CA . SER A 1 100 ? 1.316 -1.449 -12.033 1.00 96.06 100 SER A CA 1
ATOM 789 C C . SER A 1 100 ? 1.967 -0.075 -11.903 1.00 96.06 100 SER A C 1
ATOM 791 O O . SER A 1 100 ? 1.273 0.935 -11.881 1.00 96.06 100 SER A O 1
ATOM 793 N N . PHE A 1 101 ? 3.294 0.002 -11.797 1.00 94.88 101 PHE A N 1
ATOM 794 C CA . PHE A 1 101 ? 3.964 1.310 -11.771 1.00 94.88 101 PHE A CA 1
ATOM 795 C C . PHE A 1 101 ? 3.878 2.045 -13.120 1.00 94.88 101 PHE A C 1
ATOM 797 O O . PHE A 1 101 ? 4.004 3.270 -13.152 1.00 94.88 101 PHE A O 1
ATOM 804 N N . GLU A 1 102 ? 3.641 1.311 -14.211 1.00 92.81 102 GLU A N 1
ATOM 805 C CA . GLU A 1 102 ? 3.432 1.847 -15.559 1.00 92.81 102 GLU A CA 1
ATOM 806 C C . GLU A 1 102 ? 2.171 2.717 -15.631 1.00 92.81 102 GLU A C 1
ATOM 808 O O . GLU A 1 102 ? 2.255 3.843 -16.118 1.00 92.81 102 GLU A O 1
ATOM 813 N N . ASP A 1 103 ? 1.059 2.271 -15.031 1.00 93.44 103 ASP A N 1
ATOM 814 C CA . ASP A 1 103 ? -0.211 3.022 -14.995 1.00 93.44 103 ASP A CA 1
ATOM 815 C C . ASP A 1 103 ? -0.056 4.411 -14.353 1.00 93.44 103 ASP A C 1
ATOM 817 O O . ASP A 1 103 ? -0.759 5.364 -14.690 1.00 93.44 103 ASP A O 1
ATOM 821 N N . TYR A 1 104 ? 0.896 4.538 -13.426 1.00 91.44 104 TYR A N 1
ATOM 822 C CA . TYR A 1 104 ? 1.192 5.782 -12.722 1.00 91.44 104 TYR A CA 1
ATOM 823 C C . TYR A 1 104 ? 2.390 6.529 -13.311 1.00 91.44 104 TYR A C 1
ATOM 825 O O . TYR A 1 104 ? 2.654 7.652 -12.881 1.00 91.44 104 TYR A O 1
ATOM 833 N N . GLY A 1 105 ? 3.151 5.937 -14.236 1.00 90.62 105 GLY A N 1
ATOM 834 C CA . GLY A 1 105 ? 4.381 6.518 -14.786 1.00 90.62 105 GLY A CA 1
ATOM 835 C C . GLY A 1 105 ? 5.403 6.943 -13.721 1.00 90.62 105 GLY A C 1
ATOM 836 O O . GLY A 1 105 ? 6.164 7.886 -13.934 1.00 90.62 105 GLY A O 1
ATOM 837 N N . CYS A 1 106 ? 5.388 6.313 -12.544 1.00 91.50 106 CYS A N 1
ATOM 838 C CA . CYS A 1 106 ? 6.129 6.780 -11.377 1.00 91.50 106 CYS A CA 1
ATOM 839 C C . CYS A 1 106 ? 6.600 5.602 -10.517 1.00 91.50 106 CYS A C 1
ATOM 841 O O . CYS A 1 106 ? 5.757 4.830 -10.078 1.00 91.50 106 CYS A O 1
ATOM 843 N N . PRO A 1 107 ? 7.903 5.475 -10.197 1.00 93.56 107 PRO A N 1
ATOM 844 C CA . PRO A 1 107 ? 8.421 4.373 -9.379 1.00 93.56 107 PRO A CA 1
ATOM 845 C C . PRO A 1 107 ? 8.167 4.544 -7.871 1.00 93.56 107 PRO A C 1
ATOM 847 O O . PRO A 1 107 ? 8.575 3.706 -7.075 1.00 93.56 107 PRO A O 1
ATOM 850 N N . SER A 1 108 ? 7.547 5.644 -7.450 1.00 94.44 108 SER A N 1
ATOM 851 C CA . SER A 1 108 ? 7.304 5.968 -6.044 1.00 94.44 108 SER A CA 1
ATOM 852 C C . SER A 1 108 ? 5.837 6.318 -5.861 1.00 94.44 108 SER A C 1
ATOM 854 O O . SER A 1 108 ? 5.400 7.369 -6.317 1.00 94.44 108 SER A O 1
ATOM 856 N N . LEU A 1 109 ? 5.065 5.446 -5.225 1.00 95.75 109 LEU A N 1
ATOM 857 C CA . LEU A 1 109 ? 3.631 5.648 -5.020 1.00 95.75 109 LEU A CA 1
ATOM 858 C C . LEU A 1 109 ? 3.314 5.812 -3.537 1.00 95.75 109 LEU A C 1
ATOM 860 O O . LEU A 1 109 ? 4.029 5.295 -2.682 1.00 95.75 109 LEU A O 1
ATOM 864 N N . TRP A 1 110 ? 2.222 6.504 -3.243 1.00 94.62 110 TRP A N 1
ATOM 865 C CA . TRP A 1 110 ? 1.642 6.590 -1.907 1.00 94.62 110 TRP A CA 1
ATOM 866 C C . TRP A 1 110 ? 0.293 5.896 -1.896 1.00 94.62 110 TRP A C 1
ATOM 868 O O . TRP A 1 110 ? -0.525 6.149 -2.775 1.00 94.62 110 TRP A O 1
ATOM 878 N N . LEU A 1 111 ? 0.083 5.029 -0.917 1.00 94.25 111 LEU A N 1
ATOM 879 C CA . LEU A 1 111 ? -1.188 4.394 -0.622 1.00 94.25 111 LEU A CA 1
ATOM 880 C C . LEU A 1 111 ? -1.781 5.090 0.602 1.00 94.25 111 LEU A C 1
ATOM 882 O O . LEU A 1 111 ? -1.244 4.965 1.702 1.00 94.25 111 LEU A O 1
ATOM 886 N N . ASP A 1 112 ? -2.881 5.804 0.404 1.00 88.94 112 ASP A N 1
ATOM 887 C CA . ASP A 1 112 ? -3.550 6.551 1.465 1.00 88.94 112 ASP A CA 1
ATOM 888 C C . ASP A 1 112 ? -5.006 6.114 1.605 1.00 88.94 112 ASP A C 1
ATOM 890 O O . ASP A 1 112 ? -5.654 5.717 0.632 1.00 88.94 112 ASP A O 1
ATOM 894 N N . TYR A 1 113 ? -5.525 6.224 2.826 1.00 85.12 113 TYR A N 1
ATOM 895 C CA . TYR A 1 113 ? -6.947 6.067 3.090 1.00 85.12 113 TYR A CA 1
ATOM 896 C C . TYR A 1 113 ? -7.663 7.402 2.886 1.00 85.12 113 TYR A C 1
ATOM 898 O O . TYR A 1 113 ? -7.350 8.393 3.546 1.00 85.12 113 TYR A O 1
ATOM 906 N N . TYR A 1 114 ? -8.639 7.428 1.984 1.00 79.44 114 TYR A N 1
ATOM 907 C CA . TYR A 1 114 ? -9.462 8.602 1.726 1.00 79.44 114 TYR A CA 1
ATOM 908 C C . TYR A 1 114 ? -10.776 8.489 2.497 1.00 79.44 114 TYR A C 1
ATOM 910 O O . TYR A 1 114 ? -11.726 7.853 2.040 1.00 79.44 114 TYR A O 1
ATOM 918 N N . GLU A 1 115 ? -10.851 9.148 3.655 1.00 74.44 115 GLU A N 1
ATOM 919 C CA . GLU A 1 115 ? -12.014 9.097 4.558 1.00 74.44 115 GLU A CA 1
ATOM 920 C C . GLU A 1 115 ? -13.332 9.488 3.879 1.00 74.44 115 GLU A C 1
ATOM 922 O O . GLU A 1 115 ? -14.353 8.845 4.105 1.00 74.44 115 GLU A O 1
ATOM 927 N N . MET A 1 116 ? -13.298 10.494 2.996 1.00 70.00 116 MET A N 1
ATOM 928 C CA . MET A 1 116 ? -14.479 10.996 2.281 1.00 70.00 116 MET A CA 1
ATOM 929 C C . MET A 1 116 ? -15.182 9.908 1.454 1.00 70.00 116 MET A C 1
ATOM 931 O O . MET A 1 116 ? -16.406 9.906 1.349 1.00 70.00 116 MET A O 1
ATOM 935 N N . TYR A 1 117 ? -14.413 8.978 0.884 1.00 73.88 117 TYR A N 1
ATOM 936 C CA . TYR A 1 117 ? -14.925 7.874 0.061 1.00 73.88 117 TYR A CA 1
ATOM 937 C C . TYR A 1 117 ? -14.967 6.550 0.837 1.00 73.88 117 TYR A C 1
ATOM 939 O O . TYR A 1 117 ? -15.737 5.630 0.530 1.00 73.88 117 TYR A O 1
ATOM 947 N N . GLY A 1 118 ? -14.187 6.495 1.913 1.00 76.12 118 GLY A N 1
ATOM 948 C CA . GLY A 1 118 ? -13.974 5.326 2.736 1.00 76.12 118 GLY A CA 1
ATOM 949 C C . GLY A 1 118 ? -13.176 4.238 2.018 1.00 76.12 118 GLY A C 1
ATOM 950 O O . GLY A 1 118 ? -13.426 3.063 2.280 1.00 76.12 118 GLY A O 1
ATOM 951 N N . GLU A 1 119 ? -12.257 4.627 1.133 1.00 82.69 119 GLU A N 1
ATOM 952 C CA . GLU A 1 119 ? -11.528 3.755 0.199 1.00 82.69 119 GLU A CA 1
ATOM 953 C C . GLU A 1 119 ? -10.016 3.990 0.279 1.00 82.69 119 GLU A C 1
ATOM 955 O O . GLU A 1 119 ? -9.561 5.086 0.629 1.00 82.69 119 GLU A O 1
ATOM 960 N N . TRP A 1 120 ? -9.229 2.963 -0.043 1.00 88.38 120 TRP A N 1
ATOM 961 C CA . TRP A 1 120 ? -7.780 3.084 -0.179 1.00 88.38 120 TRP A CA 1
ATOM 962 C C . TRP A 1 120 ? -7.407 3.425 -1.616 1.00 88.38 120 TRP A C 1
ATOM 964 O O . TRP A 1 120 ? -7.865 2.787 -2.557 1.00 88.38 120 TRP A O 1
ATOM 974 N N . MET A 1 121 ? -6.537 4.415 -1.805 1.00 89.94 121 MET A N 1
ATOM 975 C CA . MET A 1 121 ? -6.148 4.851 -3.145 1.00 89.94 121 MET A CA 1
ATOM 976 C C . MET A 1 121 ? -4.642 5.029 -3.271 1.00 89.94 121 MET A C 1
ATOM 978 O O . MET A 1 121 ? -3.967 5.512 -2.360 1.00 89.94 121 MET A O 1
ATOM 982 N N . LEU A 1 122 ? -4.129 4.672 -4.447 1.00 93.62 122 LEU A N 1
ATOM 983 C CA . LEU A 1 122 ? -2.757 4.948 -4.846 1.00 93.62 122 LEU A CA 1
ATOM 984 C C . LEU A 1 122 ? -2.657 6.301 -5.551 1.00 93.62 122 LEU A C 1
ATOM 986 O O . LEU A 1 122 ? -3.441 6.608 -6.451 1.00 93.62 122 LEU A O 1
ATOM 990 N N . LYS A 1 123 ? -1.630 7.070 -5.199 1.00 92.50 123 LYS A N 1
ATOM 991 C CA . LYS A 1 123 ? -1.256 8.326 -5.854 1.00 92.50 123 LYS A CA 1
ATOM 992 C C . LYS A 1 123 ? 0.231 8.347 -6.199 1.00 92.50 123 LYS A C 1
ATOM 994 O O . LYS A 1 123 ? 1.047 7.676 -5.568 1.00 92.50 123 LYS A O 1
ATOM 999 N N . GLN A 1 124 ? 0.594 9.155 -7.192 1.00 93.44 124 GLN A N 1
ATOM 1000 C CA . GLN A 1 124 ? 1.997 9.423 -7.514 1.00 93.44 124 GLN A CA 1
ATOM 1001 C C . GLN A 1 124 ? 2.695 10.098 -6.328 1.00 93.44 124 GLN A C 1
ATOM 1003 O O . GLN A 1 124 ? 2.149 11.016 -5.713 1.00 93.44 124 GLN A O 1
ATOM 1008 N N . GLY A 1 125 ? 3.919 9.677 -6.028 1.00 85.62 125 GLY A N 1
ATOM 1009 C CA . GLY A 1 125 ? 4.766 10.336 -5.046 1.00 85.62 125 GLY A CA 1
ATOM 1010 C C . GLY A 1 125 ? 5.311 11.672 -5.533 1.00 85.62 125 GLY A C 1
ATOM 1011 O O . GLY A 1 125 ? 5.467 11.913 -6.731 1.00 85.62 125 GLY A O 1
ATOM 1012 N N . ALA A 1 126 ? 5.639 12.537 -4.570 1.00 78.88 126 ALA A N 1
ATOM 1013 C CA . ALA A 1 126 ? 6.103 13.903 -4.818 1.00 78.88 126 ALA A CA 1
ATOM 1014 C C . ALA A 1 126 ? 7.308 13.973 -5.775 1.00 78.88 126 ALA A C 1
ATOM 1016 O O . ALA A 1 126 ? 7.399 14.881 -6.597 1.00 78.88 126 ALA A O 1
ATOM 1017 N N . SER A 1 127 ? 8.197 12.973 -5.738 1.00 72.69 127 SER A N 1
ATOM 1018 C CA . SER A 1 127 ? 9.365 12.892 -6.625 1.00 72.69 127 SER A CA 1
ATOM 1019 C C . SER A 1 127 ? 9.018 12.801 -8.117 1.00 72.69 127 SER A C 1
ATOM 1021 O O . SER A 1 127 ? 9.865 13.108 -8.953 1.00 72.69 127 SER A O 1
ATOM 1023 N N . CYS A 1 128 ? 7.791 12.406 -8.465 1.00 76.50 128 CYS A N 1
ATOM 1024 C CA . CYS A 1 128 ? 7.315 12.310 -9.846 1.00 76.50 128 CYS A CA 1
ATOM 1025 C C . CYS A 1 128 ? 6.456 13.502 -10.278 1.00 76.50 128 CYS A C 1
ATOM 1027 O O . CYS A 1 128 ? 6.294 13.732 -11.473 1.00 76.50 128 CYS A O 1
ATOM 1029 N N . GLN A 1 129 ? 5.920 14.270 -9.328 1.00 64.06 129 GLN A N 1
ATOM 1030 C CA . GLN A 1 129 ? 5.074 15.428 -9.622 1.00 64.06 129 GLN A CA 1
ATOM 1031 C C . GLN A 1 129 ? 5.888 16.640 -10.101 1.00 64.06 129 GLN A C 1
ATOM 1033 O O . GLN A 1 129 ? 5.374 17.455 -10.854 1.00 64.06 129 GLN A O 1
ATOM 1038 N N . ALA A 1 130 ? 7.176 16.720 -9.746 1.00 57.00 130 ALA A N 1
ATOM 1039 C CA . ALA A 1 130 ? 8.078 17.808 -10.140 1.00 57.00 130 ALA A CA 1
ATOM 1040 C C . ALA A 1 130 ? 8.622 17.717 -11.585 1.00 57.00 130 ALA A C 1
ATOM 1042 O O . ALA A 1 130 ? 9.451 18.534 -11.975 1.00 57.00 130 ALA A O 1
ATOM 1043 N N . ARG A 1 131 ? 8.222 16.703 -12.368 1.00 48.41 131 ARG A N 1
ATOM 1044 C CA . ARG A 1 131 ? 8.701 16.470 -13.748 1.00 48.41 131 ARG A CA 1
ATOM 1045 C C . ARG A 1 131 ? 7.663 16.789 -14.834 1.00 48.41 131 ARG A C 1
ATOM 1047 O O . ARG A 1 131 ? 7.850 16.360 -15.971 1.00 48.41 131 ARG A O 1
ATOM 1054 N N . LYS A 1 132 ? 6.579 17.485 -14.492 1.00 44.59 132 LYS A N 1
ATOM 1055 C CA . LYS A 1 132 ? 5.577 17.966 -15.452 1.00 44.59 132 LYS A CA 1
ATOM 1056 C C . LYS A 1 132 ? 5.716 19.459 -15.685 1.00 44.59 132 LYS A C 1
ATOM 1058 O O . LYS A 1 132 ? 5.998 20.167 -14.696 1.00 44.59 132 LYS A O 1
#

pLDDT: mean 76.66, std 19.67, range [33.81, 97.75]

Sequence (132 aa):
MRVLRKVFSGLVFTLLLICCNSVYADDKTGSVYVSKFDINTSWKGNQTGKKESVFEITINGETKKISKDLDARFTGLPLNKKHTVVVRLEGKALESFFFSFEDYGCPSLWLDYYEMYGEWMLKQGASCQARK

Radius of gyration: 25.47 Å; chains: 1; bounding box: 76×70×46 Å

Secondary structure (DSSP, 8-state):
---------SSSTTSSSSSS--------EEEEEE-----SS--TT-TT--SS--EEEEETTEEEEEBTTB-EEEEEEETTSEEEEEEEETTEEEEEEEEEHHHHT-SEEEEEEETTTTEEEEEE-HHHHTT-